Protein AF-A0A8T3CXN1-F1 (afdb_monomer_lite)

Sequence (112 aa):
MELGAAKPPGAHLNQNRSKLKLYIGHLTALCHERDPHILQDLAPPSAYHRSDRAAWEEELQKMSLEQLEQEQEQCERESAELQEYANSVLQQIADHCPDILEQVVNALEESS

pLDDT: mean 79.5, std 12.93, range [37.12, 93.69]

Organism: NCBI:txid1534307

Secondary structure (DSSP, 8-state):
--------HHHHHHHHHHHHHHHHHHHHHHHHHH-TTTTTT-PPPHHHHS--SHHHHHHHTT--HHHHHHHHHHHHHHHHHHHHHHHHHHHHHHHH-HHHHHHHHHHHHHT-

Radius of gyration: 16.95 Å; chains: 1; bounding box: 39×21×55 Å

Foldseek 3Di:
DPPPPPDPPVVVLLVLLVVLLVLLVVLQVLCVVVPNVLCVVADQDPLSVDDGDDVPVVVCVVDDPVVVVVSSVVSVVSSVSSVVSSVVSVVSCVVPPCVVVVVVVVVVVVVD

Structure (mmCIF, N/CA/C/O backbone):
data_AF-A0A8T3CXN1-F1
#
_entry.id   AF-A0A8T3CXN1-F1
#
loop_
_atom_site.group_PDB
_atom_site.id
_atom_site.type_symbol
_atom_site.label_atom_id
_atom_site.label_alt_id
_atom_site.label_comp_id
_atom_site.label_asym_id
_atom_site.label_entity_id
_atom_site.label_seq_id
_atom_site.pdbx_PDB_ins_code
_atom_site.Cartn_x
_atom_site.Cartn_y
_atom_site.Cartn_z
_atom_site.occupancy
_atom_site.B_iso_or_equiv
_atom_site.auth_seq_id
_atom_site.auth_comp_id
_atom_site.auth_asym_id
_atom_site.auth_atom_id
_atom_site.pdbx_PDB_model_num
ATOM 1 N N . MET A 1 1 ? 1.918 -8.366 38.812 1.00 37.12 1 MET A N 1
ATOM 2 C CA . MET A 1 1 ? 1.467 -8.831 37.488 1.00 37.12 1 MET A CA 1
ATOM 3 C C . MET A 1 1 ? 1.298 -7.590 36.648 1.00 37.12 1 MET A C 1
ATOM 5 O O . MET A 1 1 ? 0.322 -6.875 36.829 1.00 37.12 1 MET A O 1
ATOM 9 N N . GLU A 1 2 ? 2.321 -7.256 35.869 1.00 41.75 2 GLU A N 1
ATOM 10 C CA . GLU A 1 2 ? 2.238 -6.153 34.919 1.00 41.75 2 GLU A CA 1
ATOM 11 C C . GLU A 1 2 ? 1.194 -6.543 33.878 1.00 41.75 2 GLU A C 1
ATOM 13 O O . GLU A 1 2 ? 1.328 -7.564 33.203 1.00 41.75 2 GLU A O 1
ATOM 18 N N . LEU A 1 3 ? 0.102 -5.781 33.828 1.00 42.12 3 LEU A N 1
ATOM 19 C CA . LEU A 1 3 ? -0.828 -5.810 32.712 1.00 42.12 3 LEU A CA 1
ATOM 20 C C . LEU A 1 3 ? -0.016 -5.366 31.500 1.00 42.12 3 LEU A C 1
ATOM 22 O O . LEU A 1 3 ? 0.155 -4.171 31.271 1.00 42.12 3 LEU A O 1
ATOM 26 N N . GLY A 1 4 ? 0.556 -6.335 30.782 1.00 41.28 4 GLY A N 1
ATOM 27 C CA . GLY A 1 4 ? 1.135 -6.106 29.472 1.00 41.28 4 GLY A CA 1
ATOM 28 C C . GLY A 1 4 ? 0.047 -5.447 28.649 1.00 41.28 4 GLY A C 1
ATOM 29 O O . GLY A 1 4 ? -0.961 -6.085 28.348 1.00 41.28 4 GLY A O 1
ATOM 30 N N . ALA A 1 5 ? 0.199 -4.148 28.403 1.00 45.28 5 ALA A N 1
ATOM 31 C CA . ALA A 1 5 ? -0.728 -3.369 27.613 1.00 45.28 5 ALA A CA 1
ATOM 32 C C . ALA A 1 5 ? -0.772 -4.016 26.230 1.00 45.28 5 ALA A C 1
ATOM 34 O O . ALA A 1 5 ? 0.109 -3.795 25.399 1.00 45.28 5 ALA A O 1
ATOM 35 N N . ALA A 1 6 ? -1.754 -4.893 26.021 1.00 48.69 6 ALA A N 1
ATOM 36 C CA . ALA A 1 6 ? -2.058 -5.437 24.720 1.00 48.69 6 ALA A CA 1
ATOM 37 C C . ALA A 1 6 ? -2.396 -4.223 23.863 1.00 48.69 6 ALA A C 1
ATOM 39 O O . ALA A 1 6 ? -3.434 -3.586 24.046 1.00 48.69 6 ALA A O 1
ATOM 40 N N . LYS A 1 7 ? -1.440 -3.836 23.016 1.00 53.16 7 LYS A N 1
ATOM 41 C CA . LYS A 1 7 ? -1.592 -2.779 22.026 1.00 53.16 7 LYS A CA 1
ATOM 42 C C . LYS A 1 7 ? -2.968 -2.970 21.370 1.00 53.16 7 LYS A C 1
ATOM 44 O O . LYS A 1 7 ? -3.245 -4.090 20.934 1.00 53.16 7 LYS A O 1
ATOM 49 N N . PRO A 1 8 ? -3.837 -1.942 21.346 1.00 59.38 8 PRO A N 1
ATOM 50 C CA . PRO A 1 8 ? -5.197 -2.103 20.852 1.00 59.38 8 PRO A CA 1
ATOM 51 C C . PRO A 1 8 ? -5.165 -2.708 19.440 1.00 59.38 8 PRO A C 1
ATOM 53 O O . PRO A 1 8 ? -4.281 -2.343 18.658 1.00 59.38 8 PRO A O 1
ATOM 56 N N . PRO A 1 9 ? -6.078 -3.637 19.104 1.00 59.62 9 PRO A N 1
ATOM 57 C CA . PRO A 1 9 ? -6.020 -4.430 17.871 1.00 59.62 9 PRO A CA 1
ATOM 58 C C . PRO A 1 9 ? -5.895 -3.567 16.605 1.00 59.62 9 PRO A C 1
ATOM 60 O O . PRO A 1 9 ? -5.105 -3.883 15.714 1.00 59.62 9 PRO A O 1
ATOM 63 N N . GLY A 1 10 ? -6.542 -2.398 16.578 1.00 60.66 10 GLY A N 1
ATOM 64 C CA . GLY A 1 10 ? -6.408 -1.446 15.475 1.00 60.66 10 GLY A CA 1
ATOM 65 C C . GLY A 1 10 ? -4.983 -0.919 15.277 1.00 60.66 10 GLY A C 1
ATOM 66 O O . GLY A 1 10 ? -4.577 -0.620 14.157 1.00 60.66 10 GLY A O 1
ATOM 67 N N . ALA A 1 11 ? -4.178 -0.779 16.338 1.00 66.12 11 ALA A N 1
ATOM 68 C CA . ALA A 1 11 ? -2.868 -0.127 16.244 1.00 66.12 11 ALA A CA 1
ATOM 69 C C . ALA A 1 11 ? -1.853 -0.985 15.477 1.00 66.12 11 ALA A C 1
ATOM 71 O O . ALA A 1 11 ? -0.833 -0.477 15.001 1.00 66.12 11 ALA A O 1
ATOM 72 N N . HIS A 1 12 ? -2.089 -2.296 15.369 1.00 69.38 12 HIS A N 1
ATOM 73 C CA . HIS A 1 12 ? -1.301 -3.163 14.498 1.00 69.38 12 HIS A CA 1
ATOM 74 C C . HIS A 1 12 ? -1.635 -2.906 13.024 1.00 69.38 12 HIS A C 1
ATOM 76 O O . HIS A 1 12 ? -0.725 -2.742 12.215 1.00 69.38 12 HIS A O 1
ATOM 82 N N . LEU A 1 13 ? -2.922 -2.771 12.701 1.00 71.06 13 LEU A N 1
ATOM 83 C CA . LEU A 1 13 ? -3.404 -2.505 11.345 1.00 71.06 13 LEU A CA 1
ATOM 84 C C . LEU A 1 13 ? -2.971 -1.123 10.848 1.00 71.06 13 LEU A C 1
ATOM 86 O O . LEU A 1 13 ? -2.422 -1.010 9.755 1.00 71.06 13 LEU A O 1
ATOM 90 N N . ASN A 1 14 ? -3.067 -0.093 11.694 1.00 75.94 14 ASN A N 1
ATOM 91 C CA . ASN A 1 14 ? -2.567 1.244 11.366 1.00 75.94 14 ASN A CA 1
ATOM 92 C C . ASN A 1 14 ? -1.051 1.251 11.110 1.00 75.94 14 ASN A C 1
ATOM 94 O O . ASN A 1 14 ? -0.547 1.904 10.195 1.00 75.94 14 ASN A O 1
ATOM 98 N N . GLN A 1 15 ? -0.302 0.474 11.898 1.00 78.12 15 GLN A N 1
ATOM 99 C CA . GLN A 1 15 ? 1.132 0.310 11.689 1.00 78.12 15 GLN A CA 1
ATOM 100 C C . GLN A 1 15 ? 1.433 -0.435 10.382 1.00 78.12 15 GLN A C 1
ATOM 102 O O . GLN A 1 15 ? 2.370 -0.047 9.686 1.00 78.12 15 GLN A O 1
ATOM 107 N N . ASN A 1 16 ? 0.649 -1.458 10.030 1.00 83.38 16 ASN A N 1
ATOM 108 C CA . ASN A 1 16 ? 0.780 -2.165 8.758 1.00 83.38 16 ASN A CA 1
ATOM 109 C C . ASN A 1 16 ? 0.506 -1.236 7.569 1.00 83.38 16 ASN A C 1
ATOM 111 O O . ASN A 1 16 ? 1.341 -1.108 6.676 1.00 83.38 16 ASN A O 1
ATOM 115 N N . ARG A 1 17 ? -0.603 -0.492 7.621 1.00 83.69 17 ARG A N 1
ATOM 116 C CA . ARG A 1 17 ? -0.971 0.519 6.626 1.00 83.69 17 ARG A CA 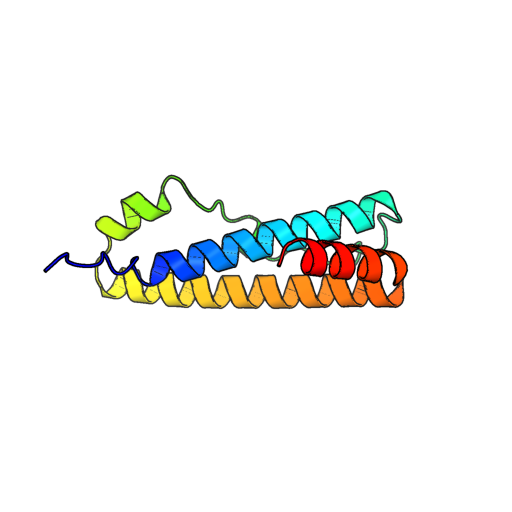1
ATOM 117 C C . ARG A 1 17 ? 0.135 1.554 6.437 1.00 83.69 17 ARG A C 1
ATOM 119 O O . ARG A 1 17 ? 0.549 1.833 5.316 1.00 83.69 17 ARG A O 1
ATOM 126 N N . SER A 1 18 ? 0.665 2.082 7.539 1.00 84.25 18 SER A N 1
ATOM 127 C CA . SER A 1 18 ? 1.780 3.030 7.518 1.00 84.25 18 SER A CA 1
ATOM 128 C C . SER A 1 18 ? 3.045 2.446 6.878 1.00 84.25 18 SER A C 1
ATOM 130 O O . SER A 1 18 ? 3.710 3.142 6.112 1.00 84.25 18 SER A O 1
ATOM 132 N N . LYS A 1 19 ? 3.385 1.181 7.163 1.00 85.38 19 LYS A N 1
ATOM 133 C CA . LYS A 1 19 ? 4.525 0.495 6.531 1.00 85.38 19 LYS A CA 1
ATOM 134 C C . LYS A 1 19 ? 4.317 0.333 5.027 1.00 85.38 19 LYS A C 1
ATOM 136 O O . LYS A 1 19 ? 5.219 0.661 4.265 1.00 85.38 19 LYS A O 1
ATOM 141 N N . LEU A 1 20 ? 3.128 -0.101 4.605 1.00 88.56 20 LEU A N 1
ATOM 142 C CA . LEU A 1 20 ? 2.785 -0.244 3.189 1.00 88.56 20 LEU A CA 1
ATOM 143 C C . LEU A 1 20 ? 2.895 1.090 2.450 1.00 88.56 20 LEU A C 1
ATOM 145 O O . LEU A 1 20 ? 3.513 1.144 1.396 1.00 88.56 20 LEU A O 1
ATOM 149 N N . LYS A 1 21 ? 2.384 2.186 3.021 1.00 88.75 21 LYS A N 1
ATOM 150 C CA . LYS A 1 21 ? 2.512 3.525 2.421 1.00 88.75 21 LYS A CA 1
ATOM 151 C C . LYS A 1 21 ? 3.963 3.954 2.243 1.00 88.75 21 LYS A C 1
ATOM 153 O O . LYS A 1 21 ? 4.315 4.461 1.184 1.00 88.75 21 LYS A O 1
ATOM 158 N N . LEU A 1 22 ? 4.801 3.743 3.260 1.00 87.81 22 LEU A N 1
ATOM 159 C CA . LEU A 1 22 ? 6.231 4.048 3.172 1.00 87.81 22 LEU A CA 1
ATOM 160 C C . LEU A 1 22 ? 6.912 3.212 2.088 1.00 87.81 22 LEU A C 1
ATOM 162 O O . LEU A 1 22 ? 7.672 3.752 1.290 1.00 87.81 22 LEU A O 1
ATOM 166 N N . TYR A 1 23 ? 6.598 1.920 2.037 1.00 87.88 23 TYR A N 1
ATOM 167 C CA . TYR A 1 23 ? 7.134 1.006 1.038 1.00 87.88 23 TYR A CA 1
ATOM 168 C C . TYR A 1 23 ? 6.732 1.412 -0.384 1.00 87.88 23 TYR A C 1
ATOM 170 O O . TYR A 1 23 ? 7.592 1.609 -1.236 1.0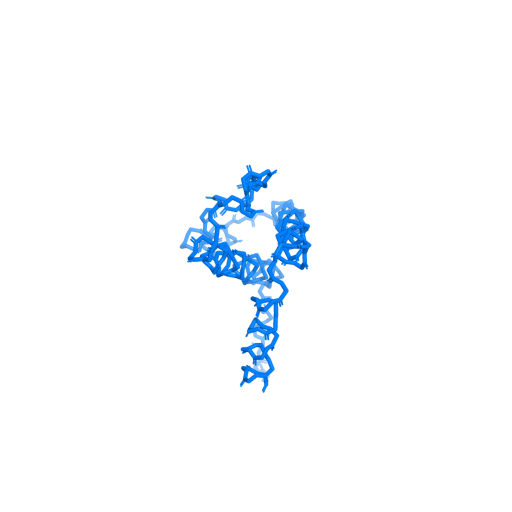0 87.88 23 TYR A O 1
ATOM 178 N N . ILE A 1 24 ? 5.439 1.642 -0.620 1.00 89.81 24 ILE A N 1
ATOM 179 C CA . ILE A 1 24 ? 4.901 2.125 -1.898 1.00 89.81 24 ILE A CA 1
ATOM 180 C C . ILE A 1 24 ? 5.552 3.451 -2.298 1.00 89.81 24 ILE A C 1
ATOM 182 O O . ILE A 1 24 ? 5.953 3.615 -3.449 1.00 89.81 24 ILE A O 1
ATOM 186 N N . GLY A 1 25 ? 5.681 4.391 -1.358 1.00 89.00 25 GLY A N 1
ATOM 187 C CA . GLY A 1 25 ? 6.329 5.677 -1.601 1.00 89.00 25 GLY A CA 1
ATOM 188 C C . GLY A 1 25 ? 7.795 5.524 -2.004 1.00 89.00 25 GLY A C 1
ATOM 189 O O . GLY A 1 25 ? 8.245 6.196 -2.928 1.00 89.00 25 GLY A O 1
ATOM 190 N N . HIS A 1 26 ? 8.519 4.599 -1.370 1.00 88.75 26 HIS A N 1
ATOM 191 C CA . HIS A 1 26 ? 9.902 4.287 -1.718 1.00 88.75 26 HIS A CA 1
ATOM 192 C C . HIS A 1 26 ? 10.020 3.677 -3.119 1.00 88.75 26 HIS A C 1
ATOM 194 O O . HIS A 1 26 ? 10.790 4.177 -3.934 1.00 88.75 26 HIS A O 1
ATOM 200 N N . LEU A 1 27 ? 9.202 2.667 -3.434 1.00 88.19 27 LEU A N 1
ATOM 201 C CA . LEU A 1 27 ? 9.154 2.067 -4.770 1.00 88.19 27 LEU A CA 1
ATOM 202 C C . LEU A 1 27 ? 8.837 3.111 -5.845 1.00 88.19 27 LEU A C 1
ATOM 204 O O . LEU A 1 27 ? 9.494 3.162 -6.880 1.00 88.19 27 LEU A O 1
ATOM 208 N N . THR A 1 28 ? 7.855 3.973 -5.574 1.00 88.75 28 THR A N 1
ATOM 209 C CA . THR A 1 28 ? 7.429 5.032 -6.496 1.00 88.75 28 THR A CA 1
ATOM 210 C C . THR A 1 28 ? 8.548 6.037 -6.752 1.00 88.75 28 THR A C 1
ATOM 212 O O . THR A 1 28 ? 8.770 6.421 -7.899 1.00 88.75 28 THR A O 1
ATOM 215 N N . ALA A 1 29 ? 9.281 6.435 -5.708 1.00 88.81 29 ALA A N 1
ATOM 216 C CA . ALA A 1 29 ? 10.429 7.325 -5.841 1.00 88.81 29 ALA A CA 1
ATOM 217 C C . ALA A 1 29 ? 11.535 6.693 -6.697 1.00 88.81 29 ALA A C 1
ATOM 219 O O . ALA A 1 29 ? 11.974 7.313 -7.662 1.00 88.81 29 ALA A O 1
ATOM 220 N N . LEU A 1 30 ? 11.896 5.435 -6.417 1.00 87.19 30 LEU A N 1
ATOM 221 C CA . LEU A 1 30 ? 12.903 4.704 -7.190 1.00 87.19 30 LEU A CA 1
ATOM 222 C C . LEU A 1 30 ? 12.513 4.571 -8.667 1.00 87.19 30 LEU A C 1
ATOM 224 O O . LEU A 1 30 ? 13.355 4.757 -9.546 1.00 87.19 30 LEU A O 1
ATOM 228 N N . CYS A 1 31 ? 11.237 4.286 -8.947 1.00 87.94 31 CYS A N 1
ATOM 229 C CA . CYS A 1 31 ? 10.722 4.263 -10.314 1.00 87.94 31 CYS A CA 1
ATOM 230 C C . CYS A 1 31 ? 10.900 5.624 -10.977 1.00 87.94 31 CYS A C 1
ATOM 232 O O . CYS A 1 31 ? 11.480 5.704 -12.050 1.00 87.94 31 CYS A O 1
ATOM 234 N N . HIS A 1 32 ? 10.463 6.701 -10.323 1.00 86.12 32 HIS A N 1
ATOM 235 C CA . HIS A 1 32 ? 10.515 8.048 -10.884 1.00 86.12 32 HIS A CA 1
ATOM 236 C C . HIS A 1 32 ? 11.948 8.541 -11.144 1.00 86.12 32 HIS A C 1
ATOM 238 O O . HIS A 1 32 ? 12.180 9.290 -12.091 1.00 86.12 32 HIS A O 1
ATOM 244 N N . GLU A 1 33 ? 12.916 8.134 -10.319 1.00 86.88 33 GLU A N 1
ATOM 245 C CA . GLU A 1 33 ? 14.336 8.440 -10.528 1.00 86.88 33 GLU A CA 1
ATOM 246 C C . GLU A 1 33 ? 14.932 7.719 -11.743 1.00 86.88 33 GLU A C 1
ATOM 248 O O . GLU A 1 33 ? 15.876 8.226 -12.352 1.00 86.88 33 GLU A O 1
ATOM 253 N N . ARG A 1 34 ? 14.407 6.539 -12.093 1.00 84.38 34 ARG A N 1
ATOM 254 C CA . ARG A 1 34 ? 14.905 5.725 -13.209 1.00 84.38 34 ARG A CA 1
ATOM 255 C C . ARG A 1 34 ? 14.147 5.995 -14.494 1.00 84.38 34 ARG A C 1
ATOM 257 O O . ARG A 1 34 ? 14.762 6.380 -15.483 1.00 84.38 34 ARG A O 1
ATOM 264 N N . ASP A 1 35 ? 12.833 5.820 -14.467 1.00 84.19 35 ASP A N 1
ATOM 265 C CA . ASP A 1 35 ? 11.945 6.198 -15.553 1.00 84.19 35 ASP A CA 1
ATOM 266 C C . ASP A 1 35 ? 10.535 6.531 -15.009 1.00 84.19 35 ASP A C 1
ATOM 268 O O . ASP A 1 35 ? 9.839 5.663 -14.467 1.00 84.19 35 ASP A O 1
ATOM 272 N N . PRO A 1 36 ? 10.073 7.788 -15.150 1.00 83.12 36 PRO A N 1
ATOM 273 C CA . PRO A 1 36 ? 8.780 8.221 -14.626 1.00 83.12 36 PRO A CA 1
ATOM 274 C C . PRO A 1 36 ? 7.577 7.581 -15.336 1.00 83.12 36 PRO A C 1
ATOM 276 O O . PRO A 1 36 ? 6.463 7.671 -14.821 1.00 83.12 36 PRO A O 1
ATOM 279 N N . HIS A 1 37 ? 7.770 6.921 -16.481 1.00 86.69 37 HIS A N 1
ATOM 280 C CA . HIS A 1 37 ? 6.707 6.239 -17.215 1.00 86.69 37 HIS A CA 1
ATOM 281 C C . HIS A 1 37 ? 6.424 4.828 -16.687 1.00 86.69 37 HIS A C 1
ATOM 283 O O . HIS A 1 37 ? 5.369 4.286 -16.999 1.00 86.69 37 HIS A O 1
ATOM 289 N N . ILE A 1 38 ? 7.291 4.245 -15.844 1.00 86.19 38 ILE A N 1
ATOM 290 C CA . ILE A 1 38 ? 7.093 2.893 -15.273 1.00 86.19 38 ILE A CA 1
ATOM 291 C C . ILE A 1 38 ? 5.751 2.788 -14.542 1.00 86.19 38 ILE A C 1
ATOM 293 O O . ILE A 1 38 ? 5.090 1.758 -14.601 1.00 86.19 38 ILE A O 1
ATOM 297 N N . LEU A 1 39 ? 5.342 3.857 -13.852 1.00 87.06 39 LEU A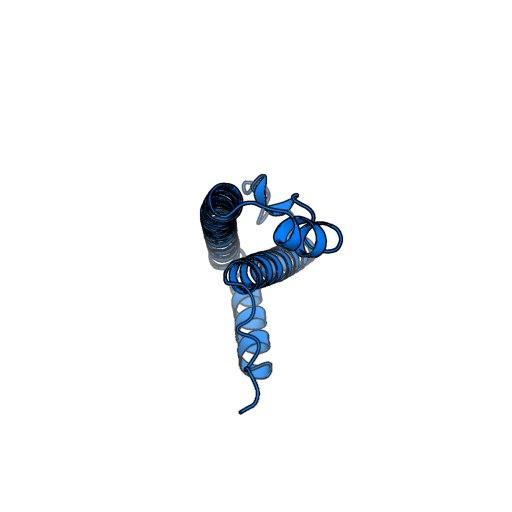 N 1
ATOM 298 C CA . LEU A 1 39 ? 4.118 3.896 -13.049 1.00 87.06 39 LEU A CA 1
ATOM 299 C C . LEU A 1 39 ? 3.013 4.742 -13.686 1.00 87.06 39 LEU A C 1
ATOM 301 O O . LEU A 1 39 ? 2.034 5.054 -13.017 1.00 87.06 39 LEU A O 1
ATOM 305 N N . GLN A 1 40 ? 3.142 5.127 -14.960 1.00 85.31 40 GLN A N 1
ATOM 306 C CA . GLN A 1 40 ? 2.161 6.009 -15.609 1.00 85.31 40 GLN A CA 1
ATOM 307 C C . GLN A 1 40 ? 0.752 5.389 -15.667 1.00 85.31 40 GLN A C 1
ATOM 309 O O . GLN A 1 40 ? -0.243 6.110 -15.642 1.00 85.31 40 GLN A O 1
ATOM 314 N N . ASP A 1 41 ? 0.680 4.058 -15.744 1.00 86.00 41 ASP A N 1
ATOM 315 C CA . ASP A 1 41 ? -0.560 3.283 -15.823 1.00 86.00 41 ASP A CA 1
ATOM 316 C C . ASP A 1 41 ? -1.088 2.884 -14.428 1.00 86.00 41 ASP A C 1
ATOM 318 O O . ASP A 1 41 ? -2.171 2.310 -14.301 1.00 86.00 41 ASP A O 1
ATOM 322 N N . LEU A 1 42 ? -0.349 3.223 -13.364 1.00 87.38 42 LEU A N 1
ATOM 323 C CA . LEU A 1 42 ? -0.690 2.934 -11.975 1.00 87.38 42 LEU A CA 1
ATOM 324 C C . LEU A 1 42 ? -1.177 4.191 -11.254 1.00 87.38 42 LEU A C 1
ATOM 326 O O . LEU A 1 42 ? -0.429 5.136 -11.015 1.00 87.38 42 LEU A O 1
ATOM 330 N N . ALA A 1 43 ? -2.442 4.172 -10.836 1.00 87.69 43 ALA A N 1
ATOM 331 C CA . ALA A 1 43 ? -3.014 5.213 -9.991 1.00 87.69 43 ALA A CA 1
ATOM 332 C C . ALA A 1 43 ? -3.048 4.759 -8.519 1.00 87.69 43 ALA A C 1
ATOM 334 O O . ALA A 1 43 ? -3.562 3.672 -8.239 1.00 87.69 43 ALA A O 1
ATOM 335 N N . PRO A 1 44 ? -2.553 5.570 -7.564 1.00 86.94 44 PRO A N 1
ATOM 336 C CA . PRO A 1 44 ? -2.598 5.218 -6.150 1.00 86.94 44 PRO A CA 1
ATOM 337 C C . PRO A 1 44 ? -4.050 5.135 -5.638 1.00 86.94 44 PRO A C 1
ATOM 339 O O . PRO A 1 44 ? -4.872 5.994 -5.975 1.00 86.94 44 PRO A O 1
ATOM 342 N N . PRO A 1 45 ? -4.388 4.137 -4.797 1.00 88.50 45 PRO A N 1
ATOM 343 C CA . PRO A 1 45 ? -5.732 3.996 -4.242 1.00 88.50 45 PRO A CA 1
ATOM 344 C C . PRO A 1 45 ? -6.040 5.112 -3.237 1.00 88.50 45 PRO A C 1
ATOM 346 O O . PRO A 1 45 ? -5.141 5.701 -2.633 1.00 88.50 45 PRO A O 1
ATOM 349 N N . SER A 1 46 ? -7.326 5.366 -2.970 1.00 86.38 46 SER A N 1
ATOM 350 C CA . SER A 1 46 ? -7.753 6.392 -2.001 1.00 86.38 46 SER A CA 1
ATOM 351 C C . SER A 1 46 ? -7.156 6.173 -0.605 1.00 86.38 46 SER A C 1
ATOM 353 O O . SER A 1 46 ? -6.794 7.138 0.073 1.00 86.38 46 SER A O 1
ATOM 355 N N . ALA A 1 47 ? -6.965 4.907 -0.220 1.00 85.62 47 ALA A N 1
ATOM 356 C CA . ALA A 1 47 ? -6.289 4.501 1.007 1.00 85.62 47 ALA A CA 1
ATOM 357 C C . ALA A 1 47 ? -4.883 5.109 1.151 1.00 85.62 47 ALA A C 1
ATOM 359 O O . ALA A 1 47 ? -4.468 5.423 2.267 1.00 85.62 47 ALA A O 1
ATOM 360 N N . TYR A 1 48 ? -4.155 5.336 0.047 1.00 85.31 48 TYR A N 1
ATOM 361 C CA . TYR A 1 48 ? -2.807 5.918 0.049 1.00 85.31 48 TYR A CA 1
ATOM 362 C C . TYR A 1 48 ? -2.802 7.361 0.563 1.00 85.31 48 TYR A C 1
ATOM 364 O O . TYR A 1 48 ? -1.905 7.754 1.308 1.00 85.31 48 TYR A O 1
ATOM 372 N N . HIS A 1 49 ? -3.852 8.123 0.252 1.00 82.88 49 HIS A N 1
ATOM 373 C CA . HIS A 1 49 ? -3.968 9.540 0.597 1.00 82.88 49 HIS A CA 1
ATOM 374 C C . HIS A 1 49 ? -4.524 9.806 2.003 1.00 82.88 49 HIS A C 1
ATOM 376 O O . HIS A 1 49 ? -4.424 10.929 2.502 1.00 82.88 49 HIS A O 1
ATOM 382 N N . ARG A 1 50 ? -5.097 8.798 2.675 1.00 78.25 50 ARG A N 1
ATOM 383 C CA . ARG A 1 50 ? -5.593 8.946 4.054 1.00 78.25 50 ARG A CA 1
ATOM 384 C C . ARG A 1 50 ? -4.416 9.272 4.989 1.00 78.25 50 ARG A C 1
ATOM 386 O O . ARG A 1 50 ? -3.401 8.586 4.958 1.00 78.25 50 ARG A O 1
ATOM 393 N N . SER A 1 51 ? -4.504 10.331 5.796 1.00 68.56 51 SER A N 1
ATOM 394 C CA . SER A 1 51 ? -3.453 10.676 6.773 1.00 68.56 51 SER A CA 1
ATOM 395 C C . SER A 1 51 ? -3.617 9.887 8.073 1.00 68.56 51 SER A C 1
ATOM 397 O O . SER A 1 51 ? -4.734 9.691 8.544 1.00 68.56 51 SER A O 1
ATOM 399 N N . ASP A 1 52 ? -2.501 9.428 8.647 1.00 67.81 52 ASP A N 1
ATOM 400 C CA . ASP A 1 52 ? -2.507 8.171 9.407 1.00 67.81 52 ASP A CA 1
ATOM 401 C C . ASP A 1 52 ? -2.395 8.239 10.932 1.00 67.81 52 ASP A C 1
ATOM 403 O O . ASP A 1 52 ? -2.477 7.178 11.542 1.00 67.81 52 ASP A O 1
ATOM 407 N N . ARG A 1 53 ? -2.126 9.375 11.593 1.00 59.94 53 ARG A N 1
ATOM 408 C CA . ARG A 1 53 ? -1.523 9.213 12.936 1.00 59.94 53 ARG A CA 1
ATOM 409 C C . ARG A 1 53 ? -1.994 10.062 14.098 1.00 59.94 53 ARG A C 1
ATOM 411 O O . ARG A 1 53 ? -2.356 9.482 15.110 1.00 59.94 53 ARG A O 1
ATOM 418 N N . ALA A 1 54 ? -2.012 11.386 13.999 1.00 57.72 54 ALA A N 1
ATOM 419 C CA . ALA A 1 54 ? -2.205 12.182 15.215 1.00 57.72 54 ALA A CA 1
ATOM 420 C C . ALA A 1 54 ? -3.623 12.045 15.801 1.00 57.72 54 ALA A C 1
ATOM 422 O O . ALA A 1 54 ? -3.771 11.798 16.987 1.00 57.72 54 ALA A O 1
ATOM 423 N N . ALA A 1 55 ? -4.660 12.118 14.962 1.00 64.06 55 ALA A N 1
ATOM 424 C CA . ALA A 1 55 ? -6.041 12.079 15.442 1.00 64.06 55 ALA A CA 1
ATOM 425 C C . ALA A 1 55 ? -6.560 10.656 15.715 1.00 64.06 55 ALA A C 1
ATOM 427 O O . ALA A 1 55 ? -7.482 10.473 16.496 1.00 64.06 55 ALA A O 1
ATOM 428 N N . TRP A 1 56 ? -5.997 9.629 15.077 1.00 71.44 56 TRP A N 1
ATOM 429 C CA . TRP A 1 56 ? -6.614 8.301 15.083 1.00 71.44 56 TRP A CA 1
ATOM 430 C C . TRP A 1 56 ? -6.468 7.572 16.430 1.00 71.44 56 TRP A C 1
ATOM 432 O O . TRP A 1 56 ? -7.426 6.961 16.892 1.00 71.44 56 TRP A O 1
ATOM 442 N N . GLU A 1 57 ? -5.321 7.686 17.109 1.00 71.88 57 GLU A N 1
ATOM 443 C CA . GLU A 1 57 ? -5.130 7.066 18.433 1.00 71.88 57 GLU A CA 1
ATOM 444 C C . GLU A 1 57 ? -6.016 7.709 19.514 1.00 71.88 57 GLU A C 1
ATOM 446 O O . GLU A 1 57 ? -6.548 7.010 20.377 1.00 71.88 57 GLU A O 1
ATOM 451 N N . GLU A 1 58 ? -6.221 9.028 19.442 1.00 73.06 58 GLU A N 1
ATOM 452 C CA . GLU A 1 58 ? -7.111 9.757 20.352 1.00 73.06 58 GLU A CA 1
ATOM 453 C C . GLU A 1 58 ? -8.587 9.418 20.109 1.00 73.06 58 GLU A C 1
ATOM 455 O O . GLU A 1 58 ? -9.364 9.303 21.059 1.00 73.06 58 GLU A O 1
ATOM 460 N N . GLU A 1 59 ? -8.980 9.235 18.847 1.00 74.62 59 GLU A N 1
ATOM 461 C CA . GLU A 1 59 ? -10.352 8.882 18.482 1.00 74.62 59 GLU A CA 1
ATOM 462 C C . GLU A 1 59 ? -10.668 7.414 18.788 1.00 74.62 59 GLU A C 1
ATOM 464 O O . GLU A 1 59 ? -11.763 7.126 19.268 1.00 74.62 59 GLU A O 1
ATOM 469 N N . LEU A 1 60 ? -9.701 6.497 18.646 1.00 76.88 60 LEU A N 1
ATOM 470 C CA . LEU A 1 60 ? -9.855 5.098 19.062 1.00 76.88 60 LEU A CA 1
ATOM 471 C C . LEU A 1 60 ? -10.289 4.967 20.527 1.00 76.88 60 LEU A C 1
ATOM 473 O O . LEU A 1 60 ? -11.091 4.096 20.849 1.00 76.88 60 LEU A O 1
ATOM 477 N N . GLN A 1 61 ? -9.776 5.820 21.421 1.00 73.56 61 GLN A N 1
ATOM 478 C CA . GLN A 1 61 ? -10.156 5.776 22.838 1.00 73.56 61 GLN A CA 1
ATOM 479 C C . GLN A 1 61 ? -11.591 6.250 23.101 1.00 73.56 61 GLN A C 1
ATOM 481 O O . GLN A 1 61 ? -12.147 5.952 24.157 1.00 73.56 61 GLN A O 1
ATOM 486 N N . LYS A 1 62 ? -12.190 6.987 22.161 1.00 80.69 62 LYS A N 1
ATOM 487 C CA . LYS A 1 62 ? -13.552 7.530 22.259 1.00 80.69 62 LYS A CA 1
ATOM 488 C C . LYS A 1 62 ? -14.577 6.700 21.482 1.00 80.69 62 LYS A C 1
ATOM 490 O O . LYS A 1 62 ? -15.775 6.930 21.636 1.00 80.69 62 LYS A O 1
ATOM 495 N N . MET A 1 63 ? -14.124 5.771 20.642 1.00 82.19 63 MET A N 1
ATOM 496 C CA . MET A 1 63 ? -14.983 4.933 19.811 1.00 82.19 63 MET A CA 1
ATOM 497 C C . MET A 1 63 ? -15.686 3.846 20.625 1.00 82.19 63 MET A C 1
ATOM 499 O O . MET A 1 63 ? -15.121 3.231 21.529 1.00 82.19 63 MET A O 1
ATOM 503 N N . SER A 1 64 ? -16.938 3.587 20.258 1.00 85.44 64 SER A N 1
ATOM 504 C CA . SER A 1 64 ? -17.694 2.433 20.751 1.00 85.44 64 SER A CA 1
ATOM 505 C C . SER A 1 64 ? -17.168 1.138 20.125 1.00 85.44 64 SER A C 1
ATOM 507 O O . SER A 1 64 ? -16.541 1.178 19.069 1.00 85.44 64 SER A O 1
ATOM 509 N N . LEU A 1 65 ? -17.469 -0.020 20.724 1.00 81.56 65 LEU A N 1
ATOM 510 C CA . LEU A 1 65 ? -17.025 -1.323 20.205 1.00 81.56 65 LEU A CA 1
ATOM 511 C C . LEU A 1 65 ? -17.411 -1.532 18.728 1.00 81.56 65 LEU A C 1
ATOM 513 O O . LEU A 1 65 ? -16.547 -1.846 17.921 1.00 81.56 65 LEU A O 1
ATOM 517 N N . GLU A 1 66 ? -18.656 -1.226 18.357 1.00 85.12 66 GLU A N 1
ATOM 518 C CA . GLU A 1 66 ? -19.134 -1.325 16.967 1.00 85.12 66 GLU A CA 1
ATOM 519 C C . GLU A 1 66 ? -18.365 -0.402 16.002 1.00 85.12 66 GLU A C 1
ATOM 521 O O . GLU A 1 66 ? -18.158 -0.740 14.839 1.00 85.12 66 GLU A O 1
ATOM 526 N N . GLN A 1 67 ? -17.924 0.772 16.471 1.00 82.62 67 GLN A N 1
ATOM 527 C CA . GLN A 1 67 ? -17.118 1.697 15.665 1.00 82.62 67 GLN A CA 1
ATOM 528 C C . GLN A 1 67 ? -15.678 1.201 15.523 1.00 82.62 67 GLN A C 1
ATOM 530 O O . GLN A 1 67 ? -15.086 1.359 14.461 1.00 82.62 67 GLN A O 1
ATOM 535 N N . LEU A 1 68 ? -15.126 0.580 16.570 1.00 82.44 68 LEU A N 1
ATOM 536 C CA . LEU A 1 68 ? -13.811 -0.055 16.524 1.00 82.44 68 LEU A CA 1
ATOM 537 C C . LEU A 1 68 ? -13.792 -1.229 15.543 1.00 82.44 68 LEU A C 1
ATOM 539 O O . LEU A 1 68 ? -12.832 -1.358 14.791 1.00 82.44 68 LEU A O 1
ATOM 543 N N . GLU A 1 69 ? -14.847 -2.047 15.519 1.00 83.06 69 GLU A N 1
ATOM 544 C CA . GLU A 1 69 ? -14.996 -3.151 14.562 1.00 83.06 69 GLU A CA 1
ATOM 5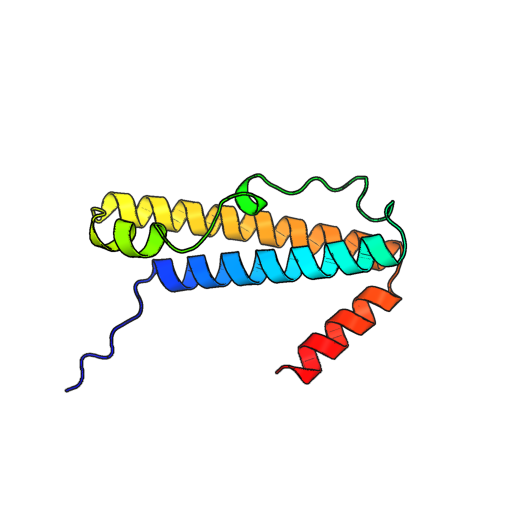45 C C . GLU A 1 69 ? -15.095 -2.639 13.117 1.00 83.06 69 GLU A C 1
ATOM 547 O O . GLU A 1 69 ? -14.414 -3.156 12.232 1.00 83.06 69 GLU A O 1
ATOM 552 N N . GLN A 1 70 ? -15.867 -1.573 12.875 1.00 84.12 70 GLN A N 1
ATOM 553 C CA . GLN A 1 70 ? -15.951 -0.940 11.553 1.00 84.12 70 GLN A CA 1
ATOM 554 C C . GLN A 1 70 ? -14.621 -0.318 11.113 1.00 84.12 70 GLN A C 1
ATOM 556 O O . GLN A 1 70 ? -14.203 -0.506 9.972 1.00 84.12 70 GLN A O 1
ATOM 561 N N . GLU A 1 71 ? -13.928 0.398 12.003 1.00 83.25 71 GLU A N 1
ATOM 562 C CA . GLU A 1 71 ? -12.611 0.963 11.689 1.00 83.25 71 GLU A CA 1
ATOM 563 C C . GLU A 1 71 ? -11.563 -0.129 11.470 1.00 83.25 71 GLU A C 1
ATOM 565 O O . GLU A 1 71 ? -10.668 0.042 10.642 1.00 83.25 71 GLU A O 1
ATOM 570 N N . GLN A 1 72 ? -11.666 -1.250 12.184 1.00 81.44 72 GLN A N 1
ATOM 571 C CA . GLN A 1 72 ? -10.820 -2.415 11.971 1.00 81.44 72 GLN A CA 1
ATOM 572 C C . GLN A 1 72 ? -11.044 -3.005 10.575 1.00 81.44 72 GLN A C 1
ATOM 574 O O . GLN A 1 72 ? -10.077 -3.105 9.820 1.00 81.44 72 GLN A O 1
ATOM 579 N N . GLU A 1 73 ? -12.292 -3.294 10.194 1.00 86.50 73 GLU A N 1
ATOM 580 C CA . GLU A 1 73 ? -12.619 -3.806 8.856 1.00 86.50 73 GLU A CA 1
ATOM 581 C C . GLU A 1 73 ? -12.162 -2.833 7.759 1.00 86.50 73 GLU A C 1
ATOM 583 O O . GLU A 1 73 ? -11.553 -3.238 6.764 1.00 86.50 73 GLU A O 1
ATOM 588 N N . GLN A 1 74 ? -12.396 -1.532 7.953 1.00 84.56 74 GLN A N 1
ATOM 589 C CA . GLN A 1 74 ? -11.955 -0.505 7.017 1.00 84.56 74 GLN A CA 1
ATOM 590 C C . GLN A 1 74 ? -10.429 -0.484 6.896 1.00 84.56 74 GLN A C 1
ATOM 592 O O . GLN A 1 74 ? -9.905 -0.414 5.788 1.00 84.56 74 GLN A O 1
ATOM 597 N N . CYS A 1 75 ? -9.702 -0.569 8.012 1.00 83.31 75 CYS A N 1
ATOM 598 C CA . CYS A 1 75 ? -8.244 -0.571 8.000 1.00 83.31 75 CYS A CA 1
ATOM 599 C C . CYS A 1 75 ? -7.680 -1.830 7.327 1.00 83.31 75 CYS A C 1
ATOM 601 O O . CYS A 1 75 ? -6.696 -1.737 6.594 1.00 83.31 75 CYS A O 1
ATOM 603 N N . GLU A 1 76 ? -8.310 -2.990 7.522 1.00 86.62 76 GLU A N 1
ATOM 604 C CA . GLU A 1 76 ? -7.960 -4.231 6.824 1.00 86.62 76 GLU A CA 1
ATOM 605 C C . GLU A 1 76 ? -8.177 -4.107 5.317 1.00 86.62 76 GLU A C 1
ATOM 607 O O . GLU A 1 76 ? -7.276 -4.434 4.543 1.00 86.62 76 GLU A O 1
ATOM 612 N N . ARG A 1 77 ? -9.323 -3.560 4.895 1.00 88.19 77 ARG A N 1
ATOM 613 C CA . ARG A 1 77 ? -9.621 -3.317 3.479 1.00 88.19 77 ARG A CA 1
ATOM 614 C C . ARG A 1 77 ? -8.619 -2.354 2.847 1.00 88.19 77 ARG A C 1
ATOM 616 O O . ARG A 1 77 ? -8.021 -2.684 1.831 1.00 88.19 77 ARG A O 1
ATOM 623 N N . GLU A 1 78 ? -8.366 -1.215 3.487 1.00 88.94 78 GLU A N 1
ATOM 624 C CA . GLU A 1 78 ? -7.374 -0.242 3.018 1.00 88.94 78 GLU A CA 1
ATOM 625 C C . GLU A 1 78 ? -5.970 -0.849 2.939 1.00 88.94 78 GLU A C 1
ATOM 627 O O . GLU A 1 78 ? -5.204 -0.556 2.022 1.00 88.94 78 GLU A O 1
ATOM 632 N N . SER A 1 79 ? -5.610 -1.687 3.914 1.00 87.69 79 SER A N 1
ATOM 633 C CA . SER A 1 79 ? -4.329 -2.382 3.922 1.00 87.69 79 SER A CA 1
ATOM 634 C C . SER A 1 79 ? -4.224 -3.381 2.770 1.00 87.69 79 SER A C 1
ATOM 636 O O . SER A 1 79 ? -3.149 -3.485 2.183 1.00 87.69 79 SER A O 1
ATOM 638 N N . ALA A 1 80 ? -5.304 -4.091 2.440 1.00 90.06 80 ALA A N 1
ATOM 639 C CA . ALA A 1 80 ? -5.354 -4.982 1.287 1.00 90.06 80 ALA A CA 1
ATOM 640 C C . ALA A 1 80 ? -5.202 -4.197 -0.024 1.00 90.06 80 ALA A C 1
ATOM 642 O O . ALA A 1 80 ? -4.310 -4.514 -0.804 1.00 90.06 80 ALA A O 1
ATOM 643 N N . GLU A 1 81 ? -5.952 -3.104 -0.204 1.00 91.94 81 GLU A N 1
ATOM 644 C CA . GLU A 1 81 ? -5.857 -2.242 -1.394 1.00 91.94 81 GLU A CA 1
ATOM 645 C C . GLU A 1 81 ? -4.437 -1.686 -1.591 1.00 91.94 81 GLU A C 1
ATOM 647 O O . GLU A 1 81 ? -3.900 -1.666 -2.700 1.00 91.94 81 GLU A O 1
ATOM 652 N N . LEU A 1 82 ? -3.793 -1.246 -0.506 1.00 91.12 82 LEU A N 1
ATOM 653 C CA . LEU A 1 82 ? -2.409 -0.772 -0.549 1.00 91.12 82 LEU A CA 1
ATOM 654 C C . LEU A 1 82 ? -1.432 -1.892 -0.891 1.00 91.12 82 LEU A C 1
ATOM 656 O O . LEU A 1 82 ? -0.476 -1.667 -1.628 1.00 91.12 82 LEU A O 1
ATOM 660 N N . GLN A 1 83 ? -1.654 -3.090 -0.361 1.00 91.12 83 GLN A N 1
ATOM 661 C CA . GLN A 1 83 ? -0.809 -4.234 -0.658 1.00 91.12 83 GLN A CA 1
ATOM 662 C C . GLN A 1 83 ? -0.954 -4.682 -2.115 1.00 91.12 83 GLN A C 1
ATOM 664 O O . GLN A 1 83 ? 0.053 -4.953 -2.764 1.00 91.12 83 GLN A O 1
ATOM 669 N N . GLU A 1 84 ? -2.171 -4.693 -2.655 1.00 93.69 84 GLU A N 1
ATOM 670 C CA . GLU A 1 84 ? -2.428 -4.933 -4.077 1.00 93.69 84 GLU A CA 1
ATOM 671 C C . GLU A 1 84 ? -1.729 -3.889 -4.949 1.00 93.69 84 GLU A C 1
ATOM 673 O O . GLU A 1 84 ? -1.027 -4.249 -5.890 1.00 93.69 84 GLU A O 1
ATOM 678 N N . TYR A 1 85 ? -1.824 -2.606 -4.592 1.00 92.38 85 TYR A N 1
ATOM 679 C CA . TYR A 1 85 ? -1.110 -1.551 -5.307 1.00 92.38 85 TYR A CA 1
ATOM 680 C C . TYR A 1 85 ? 0.413 -1.735 -5.252 1.00 92.38 85 TYR A C 1
ATOM 682 O O . TYR A 1 85 ? 1.080 -1.636 -6.279 1.00 92.38 85 TYR A O 1
ATOM 690 N N . ALA A 1 86 ? 0.969 -2.056 -4.079 1.00 91.19 86 ALA A N 1
ATOM 691 C CA . ALA A 1 86 ? 2.395 -2.343 -3.930 1.00 91.19 86 ALA A CA 1
ATOM 692 C C . ALA A 1 86 ? 2.835 -3.513 -4.822 1.00 91.19 86 ALA A C 1
ATOM 694 O O . ALA A 1 86 ? 3.883 -3.437 -5.460 1.00 91.19 86 ALA A O 1
ATOM 695 N N . ASN A 1 87 ? 2.024 -4.571 -4.902 1.00 91.69 87 ASN A N 1
ATOM 696 C CA . ASN A 1 87 ? 2.286 -5.704 -5.784 1.00 91.69 87 ASN A CA 1
ATOM 697 C C . ASN A 1 87 ? 2.277 -5.280 -7.256 1.00 91.69 87 ASN A C 1
ATOM 699 O O . ASN A 1 87 ? 3.199 -5.635 -7.983 1.00 91.69 87 ASN A O 1
ATOM 703 N N . SER A 1 88 ? 1.303 -4.479 -7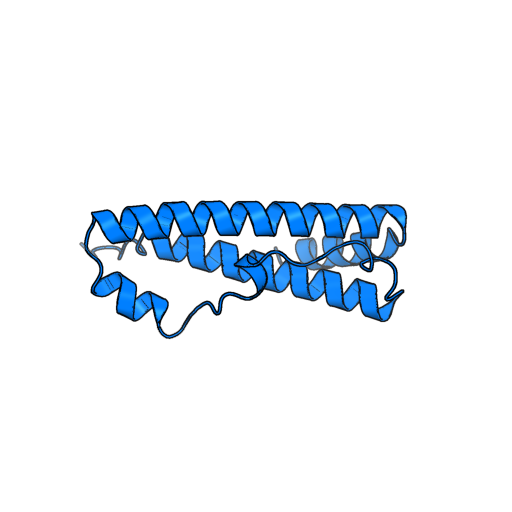.690 1.00 92.25 88 SER A N 1
ATOM 704 C CA . SER A 1 88 ? 1.251 -3.986 -9.071 1.00 92.25 88 SER A CA 1
ATOM 705 C C . SER A 1 88 ? 2.453 -3.100 -9.417 1.00 92.25 88 SER A C 1
ATOM 707 O O . SER A 1 88 ? 3.055 -3.269 -10.474 1.00 92.25 88 SER A O 1
ATOM 709 N N . VAL A 1 89 ? 2.871 -2.223 -8.497 1.00 90.25 89 VAL A N 1
ATOM 710 C CA . VAL A 1 89 ? 4.102 -1.424 -8.628 1.00 90.25 89 VAL A CA 1
ATOM 711 C C . VAL A 1 89 ? 5.320 -2.336 -8.785 1.00 90.25 89 VAL A C 1
ATOM 713 O O . VAL A 1 89 ? 6.120 -2.133 -9.693 1.00 90.25 89 VAL A O 1
ATOM 716 N N . LEU A 1 90 ? 5.448 -3.377 -7.956 1.00 89.88 90 LEU A N 1
ATOM 717 C CA . LEU A 1 90 ? 6.533 -4.355 -8.074 1.00 89.88 90 LEU A CA 1
ATOM 718 C C . LEU A 1 90 ? 6.500 -5.111 -9.403 1.00 89.88 90 LEU A C 1
ATOM 720 O O . LEU A 1 90 ? 7.558 -5.384 -9.961 1.00 89.88 90 LEU A O 1
ATOM 724 N N . GLN A 1 91 ? 5.318 -5.429 -9.931 1.00 90.31 91 GLN A N 1
ATOM 725 C CA . GLN A 1 91 ? 5.193 -6.054 -11.246 1.00 90.31 91 GLN A CA 1
ATOM 726 C C . GLN A 1 91 ? 5.631 -5.113 -12.371 1.00 90.31 91 GLN A C 1
ATOM 728 O O . GLN A 1 91 ? 6.381 -5.542 -13.242 1.00 90.31 91 GLN A O 1
ATOM 733 N N . GLN A 1 92 ? 5.230 -3.838 -12.335 1.00 89.81 92 GLN A N 1
ATOM 734 C CA . GLN A 1 92 ? 5.719 -2.827 -13.281 1.00 89.81 92 GLN A CA 1
ATOM 735 C C . GLN A 1 92 ? 7.245 -2.680 -13.191 1.00 89.81 92 GLN A C 1
ATOM 737 O O . GLN A 1 92 ? 7.928 -2.663 -14.212 1.00 89.81 92 GLN A O 1
ATOM 742 N N . ILE A 1 93 ? 7.799 -2.650 -11.977 1.00 88.50 93 ILE A N 1
ATOM 743 C CA . ILE A 1 93 ? 9.250 -2.626 -11.772 1.00 88.50 93 ILE A CA 1
ATOM 744 C C . ILE A 1 93 ? 9.905 -3.876 -12.363 1.00 88.50 93 ILE A C 1
ATOM 746 O O . ILE A 1 93 ? 10.900 -3.755 -13.064 1.00 88.50 93 ILE A O 1
ATOM 750 N N . ALA A 1 94 ? 9.369 -5.069 -12.115 1.00 88.44 94 ALA A N 1
ATOM 751 C CA . ALA A 1 94 ? 9.942 -6.310 -12.625 1.00 88.44 94 ALA A CA 1
ATOM 752 C C . ALA A 1 94 ? 9.944 -6.377 -14.163 1.00 88.44 94 ALA A C 1
ATOM 754 O O . ALA A 1 94 ? 10.883 -6.923 -14.740 1.00 88.44 94 ALA A O 1
ATOM 755 N N . ASP A 1 95 ? 8.919 -5.817 -14.813 1.00 88.88 95 ASP A N 1
ATOM 756 C CA . ASP A 1 95 ? 8.784 -5.801 -16.274 1.00 88.88 95 ASP A CA 1
ATOM 757 C C . ASP A 1 95 ? 9.705 -4.759 -16.931 1.00 88.88 95 ASP A C 1
ATOM 759 O O . ASP A 1 95 ? 10.389 -5.048 -17.914 1.00 88.88 95 ASP A O 1
ATOM 763 N N . HIS A 1 96 ? 9.783 -3.557 -16.351 1.00 85.44 96 HIS A N 1
ATOM 764 C CA . HIS A 1 96 ? 10.511 -2.435 -16.944 1.00 85.44 96 HIS A CA 1
ATOM 765 C C . HIS A 1 96 ? 11.952 -2.280 -16.437 1.00 85.44 96 HIS A C 1
ATOM 767 O O . HIS A 1 96 ? 12.830 -1.869 -17.195 1.00 85.44 96 HIS A O 1
ATOM 773 N N . CYS A 1 97 ? 12.209 -2.553 -15.155 1.00 85.38 97 CYS A N 1
ATOM 774 C CA . CYS A 1 97 ? 13.460 -2.246 -14.450 1.00 85.38 97 CYS A CA 1
ATOM 775 C C . CYS A 1 97 ? 13.742 -3.233 -1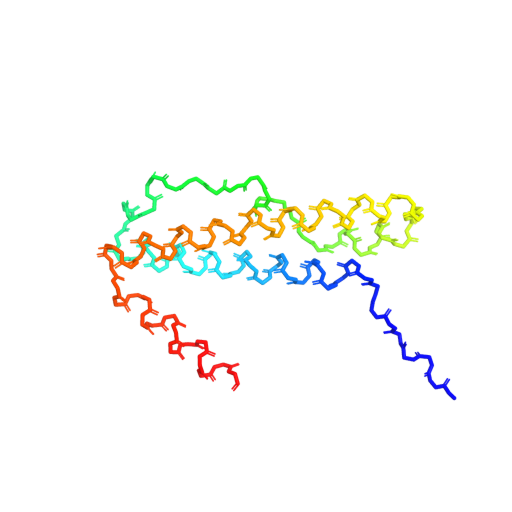3.290 1.00 85.38 97 CYS A C 1
ATOM 777 O O . CYS A 1 97 ? 13.742 -2.831 -12.121 1.00 85.38 97 CYS A O 1
ATOM 779 N N . PRO A 1 98 ? 14.047 -4.515 -13.575 1.00 84.19 98 PRO A N 1
ATOM 780 C CA . PRO A 1 98 ? 14.276 -5.534 -12.541 1.00 84.19 98 PRO A CA 1
ATOM 781 C C . PRO A 1 98 ? 15.457 -5.220 -11.601 1.00 84.19 98 PRO A C 1
ATOM 783 O O . PRO A 1 98 ? 15.477 -5.685 -10.466 1.00 84.19 98 PRO A O 1
ATOM 786 N N . ASP A 1 99 ? 16.401 -4.379 -12.032 1.00 86.50 99 ASP A N 1
ATOM 787 C CA . ASP A 1 99 ? 17.526 -3.877 -11.224 1.00 86.50 99 ASP A CA 1
ATOM 788 C C . ASP A 1 99 ? 17.073 -3.103 -9.969 1.00 86.50 99 ASP A C 1
ATOM 790 O O . ASP A 1 99 ? 17.691 -3.183 -8.909 1.00 86.50 99 ASP A O 1
ATOM 794 N N . ILE A 1 100 ? 15.948 -2.382 -10.052 1.00 84.81 100 ILE A N 1
ATOM 795 C CA . ILE A 1 100 ? 15.361 -1.683 -8.896 1.00 84.81 100 ILE A CA 1
ATOM 796 C C . ILE A 1 100 ? 14.828 -2.700 -7.882 1.00 84.81 100 ILE A C 1
ATOM 798 O O . ILE A 1 100 ? 14.950 -2.496 -6.675 1.00 84.81 100 ILE A O 1
ATOM 802 N N . LEU A 1 101 ? 14.251 -3.806 -8.364 1.00 84.69 101 LEU A N 1
ATOM 803 C CA . LEU A 1 101 ? 13.716 -4.861 -7.509 1.00 84.69 101 LEU A CA 1
ATOM 804 C C . LEU A 1 101 ? 14.831 -5.495 -6.665 1.00 84.69 101 LEU A C 1
ATOM 806 O O . LEU A 1 101 ? 14.645 -5.717 -5.471 1.00 84.69 101 LEU A O 1
ATOM 810 N N . GLU A 1 102 ? 15.999 -5.723 -7.271 1.00 84.12 102 GLU A N 1
ATOM 811 C CA . GLU A 1 102 ? 17.183 -6.247 -6.582 1.00 84.12 102 GLU A CA 1
ATOM 812 C C . GLU A 1 102 ? 17.662 -5.300 -5.471 1.00 84.12 102 GLU A C 1
ATOM 814 O O . GLU A 1 102 ? 17.916 -5.743 -4.351 1.00 84.12 102 GLU A O 1
ATOM 819 N N . GLN A 1 103 ? 17.701 -3.990 -5.737 1.00 82.00 103 GLN A N 1
ATOM 820 C CA . GLN A 1 103 ? 18.063 -2.984 -4.729 1.00 82.00 103 GLN A CA 1
ATOM 821 C C . GLN A 1 103 ? 17.099 -2.992 -3.533 1.00 82.00 103 GLN A C 1
ATOM 823 O O . GLN A 1 103 ? 17.536 -2.903 -2.385 1.00 82.00 103 GLN A O 1
ATOM 828 N N . VAL A 1 104 ? 15.795 -3.131 -3.787 1.00 79.56 104 VAL A N 1
ATOM 829 C CA . VAL A 1 104 ? 14.769 -3.191 -2.735 1.00 79.56 104 VAL A CA 1
ATOM 830 C C . VAL A 1 104 ? 14.912 -4.456 -1.892 1.00 79.56 104 VAL A C 1
ATOM 832 O O . VAL A 1 104 ? 14.844 -4.377 -0.667 1.00 79.56 104 VAL A O 1
ATOM 835 N N . VAL A 1 105 ? 15.124 -5.613 -2.526 1.00 79.06 105 VAL A N 1
ATOM 836 C CA . VAL A 1 105 ? 15.332 -6.885 -1.816 1.00 79.06 105 VAL A CA 1
ATOM 837 C C . VAL A 1 105 ? 16.571 -6.801 -0.927 1.00 79.06 105 VAL A C 1
ATOM 839 O O . VAL A 1 105 ? 16.481 -7.101 0.259 1.00 79.06 105 VAL A O 1
ATOM 842 N N . ASN A 1 106 ? 17.682 -6.287 -1.455 1.00 79.19 106 ASN A N 1
ATOM 843 C CA . ASN A 1 106 ? 18.927 -6.143 -0.704 1.00 79.19 106 ASN A CA 1
ATOM 844 C C . ASN A 1 106 ? 18.765 -5.202 0.508 1.00 79.19 106 ASN A C 1
ATOM 846 O O . ASN A 1 106 ? 19.165 -5.535 1.621 1.00 79.19 106 ASN A O 1
ATOM 850 N N . ALA A 1 107 ? 18.077 -4.068 0.332 1.00 78.69 107 ALA A N 1
ATOM 851 C CA . ALA A 1 107 ? 17.782 -3.148 1.432 1.00 78.69 107 ALA A CA 1
ATOM 852 C C . ALA A 1 107 ? 16.880 -3.769 2.519 1.00 78.69 107 ALA A C 1
ATOM 854 O O . ALA A 1 107 ? 17.029 -3.456 3.701 1.00 78.69 107 ALA A O 1
ATOM 855 N N . LEU A 1 108 ? 15.941 -4.642 2.139 1.00 73.00 108 LEU A N 1
ATOM 856 C CA . LEU A 1 108 ? 15.086 -5.364 3.086 1.00 73.00 108 LEU A CA 1
ATOM 857 C C . LEU A 1 108 ? 15.850 -6.466 3.833 1.00 73.00 108 LEU A C 1
ATOM 859 O O . LEU A 1 108 ? 15.617 -6.643 5.027 1.00 73.00 108 LEU A O 1
ATOM 863 N N . GLU A 1 109 ? 16.758 -7.176 3.160 1.00 71.69 109 GLU A N 1
ATOM 864 C CA . GLU A 1 109 ? 17.611 -8.202 3.773 1.00 71.69 109 GLU A CA 1
ATOM 865 C C . GLU A 1 109 ? 18.643 -7.600 4.738 1.00 71.69 109 GLU A C 1
ATOM 867 O O . GLU A 1 109 ? 18.883 -8.168 5.800 1.00 71.69 109 GLU A O 1
ATOM 872 N N . GLU A 1 110 ? 19.211 -6.431 4.424 1.00 64.44 110 GLU A N 1
ATOM 873 C CA . GLU A 1 110 ? 20.161 -5.735 5.306 1.00 64.44 110 GLU A CA 1
ATOM 874 C C . GLU A 1 110 ? 19.479 -5.131 6.551 1.00 64.44 110 GLU A C 1
ATOM 876 O O . GLU A 1 110 ? 20.113 -4.921 7.586 1.00 64.44 110 GLU A O 1
ATOM 881 N N . SER A 1 111 ? 18.170 -4.872 6.471 1.00 51.69 111 SER A N 1
ATOM 882 C CA . SER A 1 111 ? 17.383 -4.254 7.542 1.00 51.69 111 SER A CA 1
ATOM 883 C C . SER A 1 111 ? 16.653 -5.262 8.452 1.00 51.69 111 SER A C 1
ATOM 885 O O . SER A 1 111 ? 15.852 -4.822 9.290 1.00 51.69 111 SER A O 1
ATOM 887 N N . SER A 1 112 ? 16.901 -6.573 8.299 1.00 48.00 112 SER A N 1
ATOM 888 C CA . SER A 1 112 ? 16.237 -7.667 9.036 1.00 48.00 112 SER A CA 1
ATOM 889 C C . SER A 1 112 ? 17.111 -8.375 10.072 1.00 48.00 112 SER A C 1
ATOM 891 O O . SER A 1 112 ? 18.355 -8.319 9.999 1.00 48.00 112 SER A O 1
#

InterPro domains:
  IPR019018 Rab-binding domain FIP-RBD [PF09457] (66-104)
  IPR019018 Rab-binding domain FIP-RBD [PS51511] (42-104)
  IPR037245 FIP-RBD, C-terminal domain superfamily [SSF144270] (52-102)